Protein AF-A0A103XML5-F1 (afdb_monomer)

Solvent-accessible surface area (backbone atoms only — not comparable to full-atom values): 4852 Å² total; per-residue (Å²): 132,61,74,66,64,55,55,61,59,54,49,31,54,77,79,67,65,58,83,87,85,76,89,79,77,70,60,67,67,60,54,53,50,50,53,50,52,51,50,57,54,71,73,45,59,67,73,65,47,52,77,44,45,40,52,98,87,46,80,63,66,41,84,86,76,86,87,75,78,70,78,76,129

Secondary structure (DSSP, 8-state):
--HHHHHHHHTHHHHTS-----S-S--HHHHHHHHHHHHHHHTS-HHHHGGGB--SS---SB--S-S------

pLDDT: mean 86.25, std 13.89, range [54.25, 98.62]

Nearest PDB structures (foldseek):
  4ccl-assembly1_A  TM=3.650E-01  e=9.346E+00  Escherichia coli

Structure (mmCIF, N/CA/C/O backbone):
data_AF-A0A103XML5-F1
#
_entry.id   AF-A0A103XML5-F1
#
loop_
_atom_site.group_PDB
_atom_site.id
_atom_site.type_symbol
_atom_site.label_atom_id
_atom_site.label_alt_id
_atom_site.label_comp_id
_atom_site.label_asym_id
_atom_site.label_entity_id
_atom_site.label_seq_id
_atom_site.pdbx_PDB_ins_code
_atom_site.Cartn_x
_atom_site.Cartn_y
_atom_site.Cartn_z
_atom_site.occupancy
_atom_site.B_iso_or_equiv
_atom_site.auth_seq_id
_atom_site.auth_comp_id
_atom_site.auth_asym_id
_atom_site.auth_atom_id
_atom_site.pdbx_PDB_model_num
ATOM 1 N N . MET A 1 1 ? 19.986 -11.968 -19.065 1.00 57.56 1 MET A N 1
ATOM 2 C CA . MET A 1 1 ? 19.779 -10.519 -19.232 1.00 57.56 1 MET A CA 1
ATOM 3 C C . MET A 1 1 ? 21.159 -9.909 -19.309 1.00 57.56 1 MET A C 1
ATOM 5 O O . MET A 1 1 ? 21.960 -10.213 -18.426 1.00 57.56 1 MET A O 1
ATOM 9 N N . ALA A 1 2 ? 21.485 -9.220 -20.401 1.00 67.12 2 ALA A N 1
ATOM 10 C CA . ALA A 1 2 ? 22.795 -8.596 -20.525 1.00 67.12 2 ALA A CA 1
ATOM 11 C C . ALA A 1 2 ? 22.883 -7.433 -19.525 1.00 67.12 2 ALA A C 1
ATOM 13 O O . ALA A 1 2 ? 21.868 -6.844 -19.161 1.00 67.12 2 ALA A O 1
ATOM 14 N N . VAL A 1 3 ? 24.085 -7.123 -19.040 1.00 63.56 3 VAL A N 1
ATOM 15 C CA . VAL A 1 3 ? 24.298 -5.993 -18.115 1.00 63.56 3 VAL A CA 1
ATOM 16 C C . VAL A 1 3 ? 23.885 -4.672 -18.776 1.00 63.56 3 VAL A C 1
ATOM 18 O O . VAL A 1 3 ? 23.352 -3.794 -18.107 1.00 63.56 3 VAL A O 1
ATOM 21 N N . GLU A 1 4 ? 24.055 -4.574 -20.094 1.00 62.88 4 GLU A N 1
ATOM 22 C CA . GLU A 1 4 ? 23.662 -3.428 -20.920 1.00 62.88 4 GLU A CA 1
ATOM 23 C C . GLU A 1 4 ? 22.145 -3.162 -20.863 1.00 62.88 4 GLU A C 1
ATOM 25 O O . GLU A 1 4 ? 21.744 -2.020 -20.651 1.00 62.88 4 GLU A O 1
ATOM 30 N N . ASP A 1 5 ? 21.307 -4.209 -20.891 1.00 66.12 5 ASP A N 1
ATOM 31 C CA . ASP A 1 5 ? 19.841 -4.077 -20.799 1.00 66.12 5 ASP A CA 1
ATOM 32 C C . ASP A 1 5 ? 19.389 -3.440 -19.470 1.00 66.12 5 ASP A C 1
ATOM 34 O O . ASP A 1 5 ? 18.365 -2.760 -19.401 1.00 66.12 5 ASP A O 1
ATOM 38 N N . VAL A 1 6 ? 20.141 -3.673 -18.389 1.00 69.25 6 VAL A N 1
ATOM 39 C CA . VAL A 1 6 ? 19.845 -3.121 -17.057 1.00 69.25 6 VAL A CA 1
ATOM 40 C C . VAL A 1 6 ? 20.256 -1.655 -16.974 1.00 69.25 6 VAL A C 1
ATOM 42 O O . VAL A 1 6 ? 19.559 -0.858 -16.350 1.00 69.25 6 VAL A O 1
ATOM 45 N N . VAL A 1 7 ? 21.368 -1.283 -17.612 1.00 68.38 7 VAL A N 1
ATOM 46 C CA . 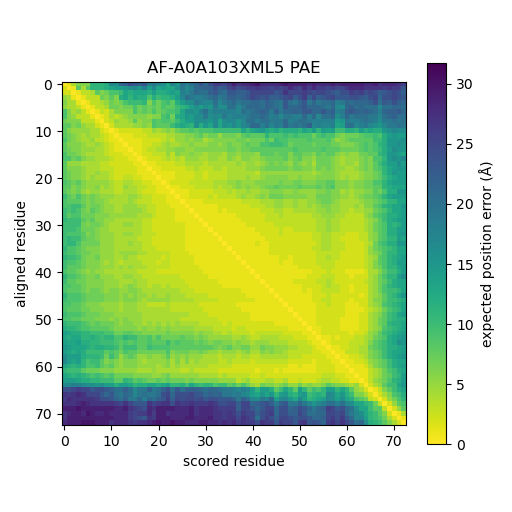VAL A 1 7 ? 21.855 0.103 -17.647 1.00 68.38 7 VAL A CA 1
ATOM 47 C C . VAL A 1 7 ? 20.863 1.003 -18.385 1.00 68.38 7 VAL A C 1
ATOM 49 O O . VAL A 1 7 ? 20.528 2.072 -17.873 1.00 68.38 7 VAL A O 1
ATOM 52 N N . ASP A 1 8 ? 20.305 0.534 -19.504 1.00 69.19 8 ASP A N 1
ATOM 53 C CA . ASP A 1 8 ? 19.289 1.285 -20.246 1.00 69.19 8 ASP A CA 1
ATOM 54 C C . ASP A 1 8 ? 17.996 1.482 -19.442 1.00 69.19 8 ASP A C 1
ATOM 56 O O . ASP A 1 8 ? 17.390 2.553 -19.474 1.00 69.19 8 ASP A O 1
ATOM 60 N N . GLN A 1 9 ? 17.597 0.497 -18.633 1.00 67.50 9 GLN A N 1
ATOM 61 C CA . GLN A 1 9 ? 16.443 0.634 -17.738 1.00 67.50 9 GLN A CA 1
ATOM 62 C C . GLN A 1 9 ? 16.681 1.659 -16.619 1.00 67.50 9 GLN A C 1
ATOM 64 O O . GLN A 1 9 ? 15.743 2.333 -16.192 1.00 67.50 9 GLN A O 1
ATOM 69 N N . VAL A 1 10 ? 17.928 1.832 -16.170 1.00 77.69 10 VAL A N 1
ATOM 70 C CA . VAL A 1 10 ? 18.289 2.820 -15.141 1.00 77.69 10 VAL A CA 1
ATOM 71 C C . VAL A 1 10 ? 18.246 4.257 -15.682 1.00 77.69 10 VAL A C 1
ATOM 73 O O . VAL A 1 10 ? 18.055 5.184 -14.892 1.00 77.69 10 VAL A O 1
ATOM 76 N N . HIS A 1 11 ? 18.301 4.487 -17.002 1.00 84.31 11 HIS A N 1
ATOM 77 C CA . HIS A 1 11 ? 18.055 5.824 -17.569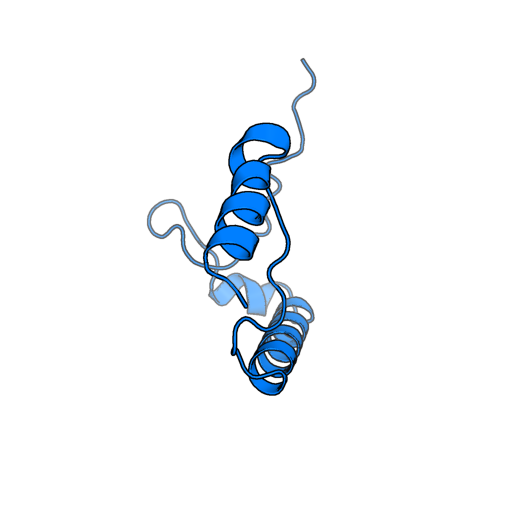 1.00 84.31 11 HIS A CA 1
ATOM 78 C C . HIS A 1 11 ? 16.671 6.381 -17.202 1.00 84.31 11 HIS A C 1
ATOM 80 O O . HIS A 1 11 ? 16.523 7.596 -17.045 1.00 84.31 11 HIS A O 1
ATOM 86 N N . ALA A 1 12 ? 15.695 5.511 -16.915 1.00 86.69 12 ALA A N 1
ATOM 87 C CA . ALA A 1 12 ? 14.392 5.921 -16.402 1.00 86.69 12 ALA A CA 1
ATOM 88 C C . ALA A 1 12 ? 14.475 6.740 -15.098 1.00 86.69 12 ALA A C 1
ATOM 90 O O . ALA A 1 12 ? 13.620 7.593 -14.862 1.00 86.69 12 ALA A O 1
ATOM 91 N N . CYS A 1 13 ? 15.522 6.563 -14.280 1.00 89.44 13 CYS A N 1
ATOM 92 C CA . CYS A 1 13 ? 15.772 7.401 -13.102 1.00 89.44 13 CYS A CA 1
ATOM 93 C C . CYS A 1 13 ? 15.922 8.884 -13.458 1.00 89.44 13 CYS A C 1
ATOM 95 O O . CYS A 1 13 ? 15.462 9.740 -12.709 1.00 89.44 13 CYS A O 1
ATOM 97 N N . LYS A 1 14 ? 16.579 9.188 -14.583 1.00 89.69 14 LYS A N 1
ATOM 98 C CA . LYS A 1 14 ? 16.818 10.561 -15.033 1.00 89.69 14 LYS A CA 1
ATOM 99 C C . LYS A 1 14 ? 15.591 11.138 -15.728 1.00 89.69 14 LYS A C 1
ATOM 101 O O . LYS A 1 14 ? 15.225 12.277 -15.462 1.00 89.69 14 LYS A O 1
ATOM 106 N N . ASP A 1 15 ? 14.994 10.359 -16.622 1.00 91.12 15 ASP A N 1
ATOM 107 C CA . ASP A 1 15 ? 13.976 10.877 -17.536 1.00 91.12 15 ASP A CA 1
ATOM 108 C C . ASP A 1 15 ? 12.577 10.895 -16.904 1.00 91.12 15 ASP A C 1
ATOM 110 O O . ASP A 1 15 ? 11.765 11.760 -17.227 1.00 91.12 15 ASP A O 1
ATOM 114 N N . TRP A 1 16 ? 12.305 9.968 -15.978 1.00 91.12 16 TRP A N 1
ATOM 115 C CA . TRP A 1 16 ? 10.979 9.773 -15.378 1.00 91.12 16 TRP A CA 1
ATOM 116 C C . TRP A 1 16 ? 10.979 9.821 -13.848 1.00 91.12 16 TRP A C 1
ATOM 118 O O . TRP A 1 16 ? 9.953 10.126 -13.246 1.00 91.12 16 TRP A O 1
ATOM 128 N N . GLY A 1 17 ? 12.102 9.489 -13.202 1.00 90.06 17 GLY A N 1
ATOM 129 C CA . GLY A 1 17 ? 12.212 9.418 -11.741 1.00 90.06 17 GLY A CA 1
ATOM 130 C C . GLY A 1 17 ? 11.557 8.184 -11.106 1.00 90.06 17 GLY A C 1
ATOM 131 O O . GLY A 1 17 ? 11.568 8.056 -9.883 1.00 90.06 17 GLY A O 1
ATOM 132 N N . PHE A 1 18 ? 10.999 7.265 -11.906 1.00 89.44 18 PHE A N 1
ATOM 133 C CA . PHE A 1 18 ? 10.408 6.010 -11.435 1.00 89.44 18 PHE A CA 1
ATOM 134 C C . PHE A 1 18 ? 10.373 4.948 -12.543 1.00 89.44 18 PHE A C 1
ATOM 136 O O . PHE A 1 18 ? 10.309 5.272 -13.726 1.00 89.44 18 PHE A O 1
ATOM 143 N N . PHE A 1 19 ? 10.382 3.670 -12.162 1.00 88.88 19 PHE A N 1
ATOM 144 C CA . PHE A 1 19 ? 10.259 2.530 -13.073 1.00 88.88 19 PHE A CA 1
ATOM 145 C C . PHE A 1 19 ? 9.710 1.305 -12.330 1.00 88.88 19 PHE A C 1
ATOM 147 O O . PHE A 1 19 ? 9.724 1.243 -11.101 1.00 88.88 19 PHE A O 1
ATOM 154 N N . GLN A 1 20 ? 9.211 0.321 -13.078 1.00 87.94 20 GLN A N 1
ATOM 155 C CA . GLN A 1 20 ? 8.747 -0.951 -12.524 1.00 87.94 20 GLN A CA 1
ATOM 156 C C . GLN A 1 20 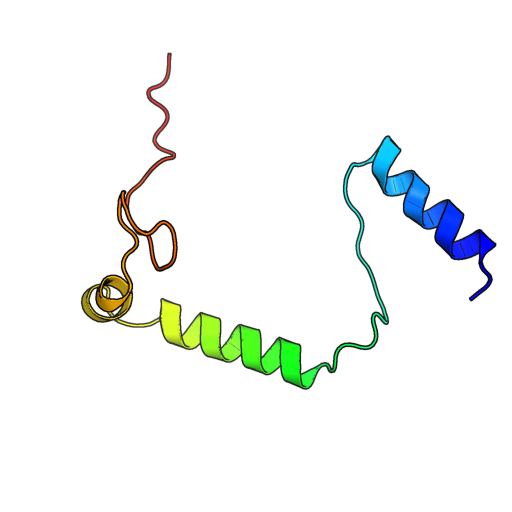? 9.832 -2.014 -12.680 1.00 87.94 20 GLN A C 1
ATOM 158 O O . GLN A 1 20 ? 10.418 -2.151 -13.752 1.00 87.94 20 GLN A O 1
ATOM 163 N N . VAL A 1 21 ? 10.060 -2.798 -11.629 1.00 87.56 21 VAL A N 1
ATOM 164 C CA . VAL A 1 21 ? 10.944 -3.966 -11.682 1.00 87.56 21 VAL A CA 1
ATOM 165 C C . VAL A 1 21 ? 10.083 -5.217 -11.795 1.00 87.56 21 VAL A C 1
ATOM 167 O O . VAL A 1 21 ? 9.219 -5.455 -10.954 1.00 87.56 21 VAL A O 1
ATOM 170 N N . PHE A 1 22 ? 10.339 -6.035 -12.811 1.00 88.00 22 PHE A N 1
ATOM 171 C CA . PHE A 1 22 ? 9.729 -7.355 -12.980 1.00 88.00 22 PHE A CA 1
ATOM 172 C C . PHE A 1 22 ? 10.770 -8.445 -12.717 1.00 88.00 22 PHE A C 1
ATOM 174 O O . PHE A 1 22 ? 11.968 -8.204 -12.839 1.00 88.00 22 PHE A O 1
ATOM 181 N N . ASN A 1 23 ? 10.325 -9.653 -12.353 1.00 89.19 23 ASN A N 1
ATOM 182 C CA . ASN A 1 23 ? 11.208 -10.794 -12.065 1.00 89.19 23 ASN A CA 1
ATOM 183 C C . ASN A 1 23 ? 12.281 -10.510 -10.992 1.00 89.19 23 ASN A C 1
ATOM 185 O O . ASN A 1 23 ? 13.359 -11.093 -11.013 1.00 89.19 23 ASN A O 1
ATOM 189 N N . HIS A 1 24 ? 11.970 -9.662 -10.008 1.00 90.12 24 HIS A N 1
ATOM 190 C CA . HIS A 1 24 ? 12.863 -9.285 -8.900 1.00 90.12 24 HIS A CA 1
ATOM 191 C C . HIS A 1 24 ? 13.148 -10.421 -7.892 1.00 90.12 24 HIS A C 1
ATOM 193 O O . HIS A 1 24 ? 13.744 -10.184 -6.846 1.00 90.12 24 HIS A O 1
ATOM 199 N N . GLY A 1 25 ? 12.685 -11.649 -8.151 1.00 93.06 25 GLY A N 1
ATOM 200 C CA . GLY A 1 25 ? 12.962 -12.832 -7.326 1.00 93.06 25 GLY A CA 1
ATOM 201 C C . GLY A 1 25 ? 12.213 -12.913 -5.990 1.00 93.06 25 GLY A C 1
ATOM 202 O O . GLY A 1 25 ? 12.361 -13.901 -5.277 1.00 93.06 25 GLY A O 1
ATOM 203 N N . VAL A 1 26 ? 11.380 -11.924 -5.643 1.00 94.38 26 VAL A N 1
ATOM 204 C CA . VAL A 1 26 ? 10.535 -12.015 -4.438 1.00 94.38 26 VAL A CA 1
ATOM 205 C C . VAL A 1 26 ? 9.365 -12.961 -4.730 1.00 94.38 26 VAL A C 1
ATOM 207 O O . VAL A 1 26 ? 8.665 -12.748 -5.724 1.00 94.38 26 VAL A O 1
ATOM 210 N N . PRO A 1 27 ? 9.115 -13.977 -3.881 1.00 96.75 27 PRO A N 1
ATOM 211 C CA . PRO A 1 27 ? 8.022 -14.919 -4.090 1.00 96.75 27 PRO A CA 1
ATOM 212 C C . PRO A 1 27 ? 6.654 -14.235 -4.170 1.00 96.75 27 PRO A C 1
ATOM 214 O O . PRO A 1 27 ? 6.347 -13.331 -3.388 1.00 96.75 27 PRO A O 1
ATOM 217 N N . LEU A 1 28 ? 5.804 -14.715 -5.081 1.0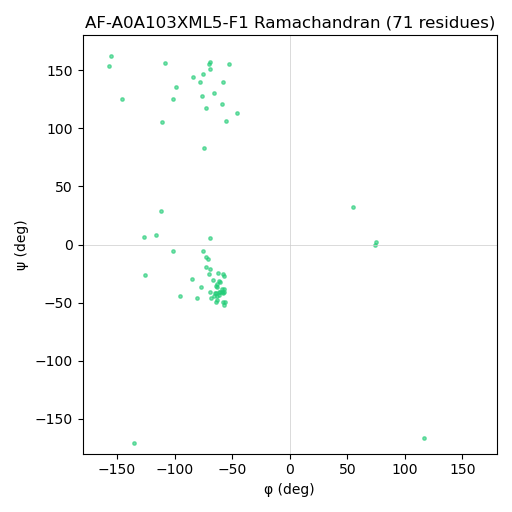0 95.25 28 LEU A N 1
ATOM 218 C CA . LEU A 1 28 ? 4.442 -14.205 -5.258 1.00 95.25 28 LEU A CA 1
ATOM 219 C C . LEU A 1 28 ? 3.612 -14.322 -3.970 1.00 95.25 28 LEU A C 1
ATOM 221 O O . LEU A 1 28 ? 2.940 -13.365 -3.587 1.00 95.25 28 LEU A O 1
ATOM 225 N N . GLU A 1 29 ? 3.736 -15.448 -3.267 1.00 97.50 29 GLU A N 1
ATOM 226 C CA . GLU A 1 29 ? 3.043 -15.715 -2.002 1.00 97.50 29 GLU A CA 1
ATOM 227 C C . GLU A 1 29 ? 3.344 -14.645 -0.938 1.00 97.50 29 GLU A C 1
ATOM 229 O O . GLU A 1 29 ? 2.446 -14.195 -0.225 1.00 97.50 29 GLU A O 1
ATOM 234 N N . SER A 1 30 ? 4.588 -14.154 -0.870 1.00 97.00 30 SER A N 1
ATOM 235 C CA . SER A 1 30 ? 4.972 -13.079 0.053 1.00 97.00 30 SER A CA 1
ATOM 236 C C . SER A 1 30 ? 4.195 -11.792 -0.225 1.00 97.00 30 SER A C 1
ATOM 238 O O . SER A 1 30 ? 3.700 -11.150 0.704 1.00 97.00 30 SER A O 1
ATOM 240 N N . ARG A 1 31 ? 4.048 -11.427 -1.506 1.00 95.50 31 ARG A N 1
ATOM 241 C CA . ARG A 1 31 ? 3.284 -10.246 -1.934 1.00 95.50 31 ARG A CA 1
ATOM 242 C C . ARG A 1 31 ? 1.797 -10.408 -1.620 1.00 95.50 31 ARG A C 1
ATOM 244 O O . ARG A 1 31 ? 1.174 -9.481 -1.111 1.00 95.50 31 ARG A O 1
ATOM 251 N N . GLU A 1 32 ? 1.228 -11.576 -1.894 1.00 98.00 32 GLU A N 1
ATOM 252 C CA . GLU A 1 32 ? -0.187 -11.864 -1.633 1.00 98.00 32 GLU A CA 1
ATOM 253 C C . GLU A 1 32 ? -0.507 -11.855 -0.138 1.00 98.00 32 GLU A C 1
ATOM 255 O O . GLU A 1 32 ? -1.504 -11.260 0.287 1.00 98.00 32 GLU A O 1
ATOM 260 N N . ARG A 1 33 ? 0.372 -12.437 0.684 1.00 98.38 33 ARG A N 1
ATOM 261 C CA . ARG A 1 33 ? 0.256 -12.400 2.142 1.00 98.38 33 ARG A CA 1
ATOM 262 C C . ARG A 1 33 ? 0.348 -10.973 2.674 1.00 98.38 33 ARG A C 1
ATOM 264 O O . ARG A 1 33 ? -0.470 -10.605 3.517 1.00 98.38 33 ARG A O 1
ATOM 271 N N . LEU A 1 34 ? 1.293 -10.170 2.175 1.00 97.88 34 LEU A N 1
ATOM 272 C CA . LEU A 1 34 ? 1.425 -8.759 2.548 1.00 97.88 34 LEU A CA 1
ATOM 273 C C . LEU A 1 34 ? 0.125 -7.996 2.267 1.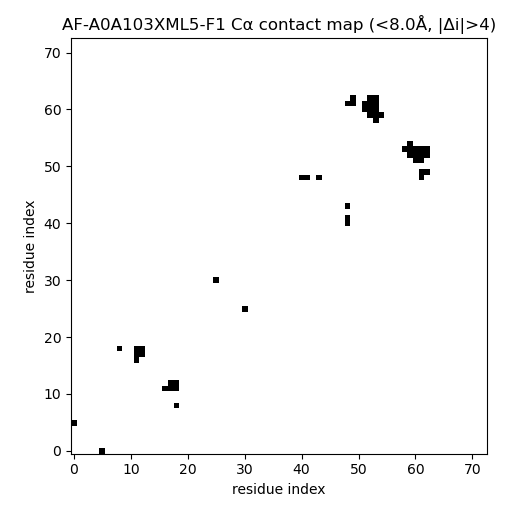00 97.88 34 LEU A C 1
ATOM 275 O O . LEU A 1 34 ? -0.424 -7.373 3.174 1.00 97.88 34 LEU A O 1
ATOM 279 N N . MET A 1 35 ? -0.404 -8.107 1.045 1.00 98.06 35 MET A N 1
ATOM 280 C CA . MET A 1 35 ? -1.655 -7.448 0.657 1.00 98.06 35 MET A CA 1
ATOM 281 C C . MET A 1 35 ? -2.846 -7.928 1.493 1.00 98.06 35 MET A C 1
ATOM 283 O O . MET A 1 35 ? -3.668 -7.123 1.926 1.00 98.06 35 MET A O 1
ATOM 287 N N . THR A 1 36 ? -2.920 -9.231 1.771 1.00 98.56 36 THR A N 1
ATOM 288 C CA . THR A 1 36 ? -3.987 -9.822 2.587 1.00 98.56 36 THR A CA 1
ATOM 289 C C . THR A 1 36 ? -3.966 -9.287 4.016 1.00 98.56 36 THR A C 1
ATOM 291 O O . THR A 1 36 ? -5.007 -8.902 4.546 1.00 98.56 36 THR A O 1
ATOM 294 N N . VAL A 1 37 ? -2.795 -9.250 4.658 1.00 98.31 37 VAL A N 1
ATOM 295 C CA . VAL A 1 37 ? -2.660 -8.753 6.036 1.00 98.31 37 VAL A CA 1
ATOM 296 C C . VAL A 1 37 ? -2.897 -7.246 6.099 1.00 98.31 37 VAL A C 1
ATOM 298 O O . VAL A 1 37 ? -3.613 -6.799 6.993 1.00 98.31 37 VAL A O 1
ATOM 301 N N . ALA A 1 38 ? -2.385 -6.478 5.132 1.00 98.12 38 ALA A N 1
ATOM 302 C CA . ALA A 1 38 ? -2.648 -5.045 5.040 1.00 98.12 38 ALA A CA 1
ATOM 303 C C . ALA A 1 38 ? -4.154 -4.769 4.933 1.00 98.12 38 ALA A C 1
ATOM 305 O O . ALA A 1 38 ? -4.698 -4.012 5.735 1.00 98.12 38 ALA A O 1
ATOM 306 N N . LYS A 1 39 ? -4.856 -5.453 4.018 1.00 98.44 39 LYS A N 1
ATOM 307 C CA . LYS A 1 39 ? -6.313 -5.337 3.890 1.00 98.44 39 LYS A CA 1
ATOM 308 C C . LYS A 1 39 ? -7.027 -5.658 5.205 1.00 98.44 39 LYS A C 1
ATOM 310 O O . LYS A 1 39 ? -7.845 -4.864 5.657 1.00 98.44 39 LYS A O 1
ATOM 315 N N . ARG A 1 40 ? -6.685 -6.785 5.840 1.00 98.62 40 ARG A N 1
ATOM 316 C CA . ARG A 1 40 ? -7.281 -7.189 7.124 1.00 98.62 40 ARG A CA 1
ATOM 317 C C . ARG A 1 40 ? -7.093 -6.134 8.208 1.00 98.62 40 ARG A C 1
ATOM 319 O O . ARG A 1 40 ? -8.030 -5.908 8.956 1.00 98.62 40 ARG A O 1
ATOM 326 N N . PHE A 1 41 ? -5.922 -5.504 8.291 1.00 98.19 41 PHE A N 1
ATOM 327 C CA . PHE A 1 41 ? -5.668 -4.421 9.241 1.00 98.19 41 PHE A CA 1
ATOM 328 C C . PHE A 1 41 ? -6.544 -3.195 8.953 1.00 98.19 41 PHE A C 1
ATOM 330 O O . PHE A 1 41 ? -7.214 -2.695 9.850 1.00 98.19 41 PHE A O 1
ATOM 337 N N . PHE A 1 42 ? -6.595 -2.724 7.703 1.00 97.06 42 PHE A N 1
ATOM 338 C CA . PHE A 1 42 ? -7.354 -1.512 7.371 1.00 97.06 42 PHE A CA 1
ATOM 339 C C . PHE A 1 42 ? -8.880 -1.691 7.453 1.00 97.06 42 PHE A C 1
ATOM 341 O O . PHE A 1 42 ? -9.572 -0.707 7.737 1.00 97.06 42 PHE A O 1
ATOM 348 N N . ASP A 1 43 ? -9.375 -2.924 7.293 1.00 98.06 43 ASP A N 1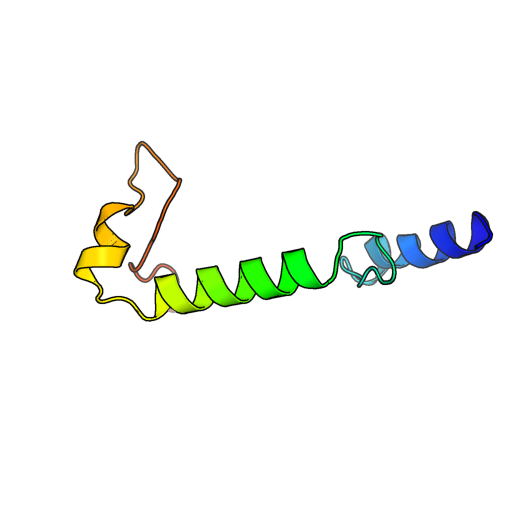
ATOM 349 C CA . ASP A 1 43 ? -10.780 -3.312 7.489 1.00 98.06 43 ASP A CA 1
ATOM 350 C C . ASP A 1 43 ? -11.202 -3.356 8.981 1.00 98.06 43 ASP A C 1
ATOM 352 O O . ASP A 1 43 ? -12.391 -3.479 9.276 1.00 98.06 43 ASP A O 1
ATOM 356 N N . GLN A 1 44 ? -10.269 -3.262 9.940 1.00 98.38 44 GLN A N 1
ATOM 357 C CA . GLN A 1 44 ? -10.600 -3.229 11.372 1.00 98.38 44 GLN A CA 1
ATOM 358 C C . GLN A 1 44 ? -11.298 -1.918 11.790 1.00 98.38 44 GLN A C 1
ATOM 360 O O . GLN A 1 44 ? -11.099 -0.873 11.153 1.00 98.38 44 GLN A O 1
ATOM 365 N N . PRO A 1 45 ? -12.056 -1.935 12.911 1.00 98.19 45 PRO A N 1
ATOM 366 C CA . PRO A 1 45 ? -12.562 -0.722 13.550 1.00 98.19 45 PRO A CA 1
ATOM 367 C C . PRO A 1 45 ? -11.457 0.297 13.838 1.00 98.19 45 PRO A C 1
ATOM 369 O O . PRO A 1 45 ? -10.282 -0.047 13.999 1.00 98.19 45 PRO A O 1
ATOM 372 N N . MET A 1 46 ? -11.834 1.572 13.924 1.00 96.38 46 MET A N 1
ATOM 373 C CA . MET A 1 46 ? -10.865 2.652 14.104 1.00 96.38 46 MET A CA 1
ATOM 374 C C . MET A 1 46 ? -10.109 2.528 15.432 1.00 96.38 46 MET A C 1
ATOM 376 O O . MET A 1 46 ? -8.909 2.782 15.486 1.00 96.38 46 MET A O 1
ATOM 380 N N . GLU A 1 47 ? -10.792 2.085 16.485 1.00 97.31 47 GLU A N 1
ATOM 381 C CA . GLU A 1 47 ? -10.234 1.856 17.816 1.00 97.31 47 GLU A CA 1
ATOM 382 C C . GLU A 1 47 ? -9.083 0.846 1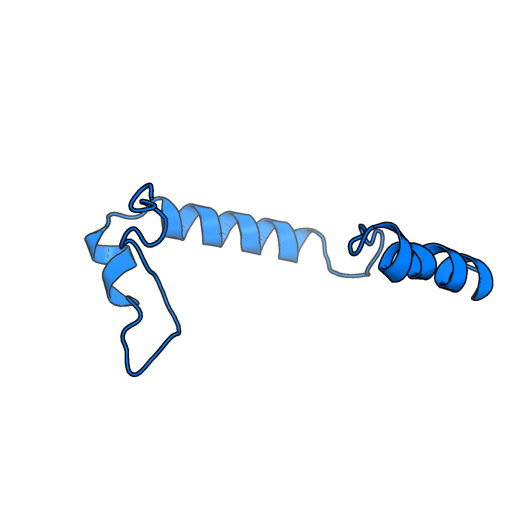7.783 1.00 97.31 47 GLU A C 1
ATOM 384 O O . GLU A 1 47 ? -8.061 1.061 18.430 1.00 97.31 47 GLU A O 1
ATOM 389 N N . GLU A 1 48 ? -9.215 -0.222 16.991 1.00 98.19 48 GLU A N 1
ATOM 390 C CA . GLU A 1 48 ? -8.176 -1.245 16.841 1.00 98.19 48 GLU A CA 1
ATOM 391 C C . GLU A 1 48 ? -6.953 -0.692 16.108 1.00 98.19 48 GLU A C 1
ATOM 393 O O . GLU A 1 48 ? -5.827 -0.842 16.582 1.00 98.19 48 GLU A O 1
ATOM 398 N N . LYS A 1 49 ? -7.164 0.036 15.004 1.00 97.25 49 LYS A N 1
A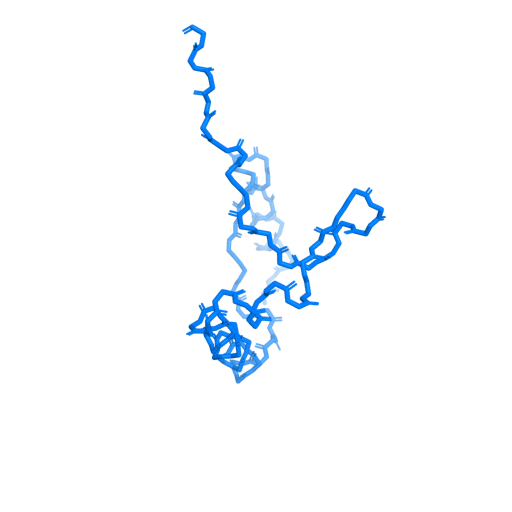TOM 399 C CA . LYS A 1 49 ? -6.069 0.660 14.244 1.00 97.25 49 LYS A CA 1
ATOM 400 C C . LYS A 1 49 ? -5.328 1.715 15.070 1.00 97.25 49 LYS A C 1
ATOM 402 O O . LYS A 1 49 ? -4.110 1.840 14.968 1.00 97.25 49 LYS A O 1
ATOM 407 N N . ARG A 1 50 ? -6.040 2.438 15.941 1.00 95.88 50 ARG A N 1
ATOM 408 C CA . ARG A 1 50 ? -5.469 3.461 16.833 1.00 95.88 50 ARG A CA 1
ATOM 409 C C . ARG A 1 50 ? -4.611 2.906 17.972 1.00 95.88 50 ARG A C 1
ATOM 411 O O . ARG A 1 50 ? -3.872 3.683 18.568 1.00 95.88 50 ARG A O 1
ATOM 418 N N . LYS A 1 51 ? -4.633 1.597 18.252 1.00 96.56 51 LYS A N 1
ATOM 419 C CA . LYS A 1 51 ? -3.723 0.981 19.242 1.00 96.56 51 LYS A CA 1
ATOM 420 C C . LYS A 1 51 ? -2.249 1.104 18.857 1.00 96.56 51 LYS A C 1
ATOM 422 O O . LYS A 1 51 ? -1.395 1.071 19.731 1.00 96.56 51 LYS A O 1
ATOM 427 N N . VAL A 1 52 ? -1.967 1.245 17.562 1.00 96.12 52 VAL A N 1
ATOM 428 C CA . VAL A 1 52 ? -0.621 1.461 17.012 1.00 96.12 52 VAL A CA 1
ATOM 429 C C . VAL A 1 52 ? -0.488 2.863 16.419 1.00 96.12 52 VAL A C 1
ATOM 431 O O . VAL A 1 52 ? 0.210 3.047 15.430 1.00 96.12 52 VAL A O 1
ATOM 434 N N . ARG A 1 53 ? -1.231 3.848 16.936 1.00 94.50 53 ARG A N 1
ATOM 435 C CA . ARG A 1 53 ? -1.195 5.218 16.417 1.00 94.50 53 ARG A CA 1
ATOM 436 C C . ARG A 1 53 ? 0.179 5.840 16.666 1.00 94.50 53 ARG A C 1
ATOM 438 O O . ARG A 1 53 ? 0.652 5.815 17.795 1.00 94.50 53 ARG A O 1
ATOM 445 N N . ARG A 1 54 ? 0.765 6.429 15.623 1.00 93.94 54 ARG A N 1
ATOM 446 C CA . ARG A 1 54 ? 2.006 7.206 15.736 1.00 93.94 54 ARG A CA 1
ATOM 447 C C . ARG A 1 54 ? 1.778 8.519 16.488 1.00 93.94 54 ARG A C 1
ATOM 449 O O . ARG A 1 54 ? 0.670 9.065 16.442 1.00 93.94 54 ARG A O 1
ATOM 456 N N . ASP A 1 55 ? 2.824 9.069 17.088 1.00 89.06 55 ASP A N 1
ATOM 457 C CA . ASP A 1 55 ? 2.804 10.376 17.749 1.00 89.06 55 ASP A CA 1
ATOM 458 C C . ASP A 1 55 ? 4.036 11.231 17.385 1.00 89.06 55 ASP A C 1
ATOM 460 O O . ASP A 1 55 ? 4.754 10.938 16.429 1.00 89.06 55 ASP A O 1
ATOM 464 N N . GLU A 1 56 ? 4.218 12.366 18.065 1.00 88.69 56 GLU A N 1
ATOM 465 C CA . GLU A 1 56 ? 5.336 13.288 17.803 1.00 88.69 56 GLU A CA 1
ATOM 466 C C . GLU A 1 56 ? 6.698 12.712 18.213 1.00 88.69 56 GLU A C 1
ATOM 468 O O . GLU A 1 56 ? 7.732 13.172 17.730 1.00 88.69 56 GLU A O 1
ATOM 473 N N . VAL A 1 57 ? 6.705 11.719 19.102 1.00 91.94 57 VAL A N 1
ATOM 474 C CA . VAL A 1 57 ? 7.907 11.080 19.637 1.00 91.94 57 VAL A CA 1
ATOM 475 C C . VAL A 1 57 ? 8.231 9.816 18.840 1.00 91.94 57 VAL A C 1
ATOM 477 O O . VAL A 1 57 ? 9.389 9.615 18.474 1.00 91.94 57 VAL A O 1
ATOM 480 N N . ASP A 1 58 ? 7.224 8.992 18.535 1.00 90.75 58 ASP A N 1
ATOM 481 C CA . ASP A 1 58 ? 7.342 7.808 17.684 1.00 90.75 58 ASP A CA 1
ATOM 482 C C . ASP A 1 58 ? 6.594 8.000 16.351 1.00 90.75 58 ASP A C 1
ATOM 484 O O . ASP A 1 58 ? 5.362 7.908 16.299 1.00 90.75 58 ASP A O 1
ATOM 488 N N . PRO A 1 59 ? 7.316 8.225 15.236 1.00 90.94 59 PRO A N 1
ATOM 489 C CA . 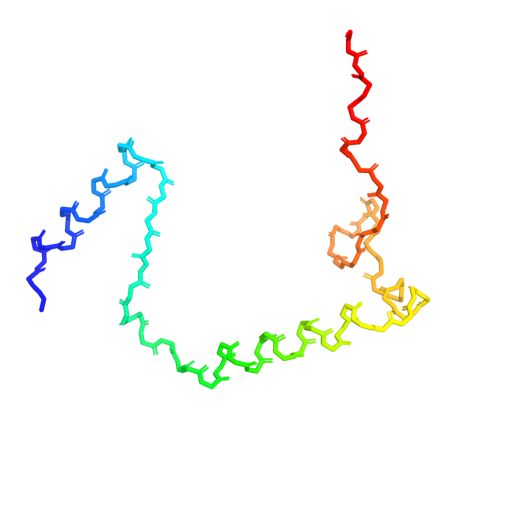PRO A 1 59 ? 6.703 8.437 13.930 1.00 90.94 59 PRO A CA 1
ATOM 490 C C . PRO A 1 59 ? 6.170 7.146 13.285 1.00 90.94 59 PRO A C 1
ATOM 492 O O . PRO A 1 59 ? 5.576 7.214 12.200 1.00 90.94 59 PRO A O 1
ATOM 495 N N . GLN A 1 60 ? 6.395 5.973 13.887 1.00 94.25 60 GLN A N 1
ATOM 496 C CA . GLN A 1 60 ? 5.938 4.689 13.361 1.00 94.25 60 GLN A CA 1
ATOM 497 C C . GLN A 1 60 ? 4.493 4.390 13.767 1.00 94.25 60 GLN A C 1
ATOM 499 O O . GLN A 1 60 ? 4.063 4.682 14.876 1.00 94.25 60 GLN A O 1
ATOM 504 N N . GLY A 1 61 ? 3.740 3.753 12.865 1.00 94.50 61 GLY A N 1
ATOM 505 C CA . GLY A 1 61 ? 2.388 3.274 13.148 1.00 94.50 61 GLY A CA 1
ATOM 506 C C . GLY A 1 61 ? 1.287 3.927 12.313 1.00 94.50 61 GLY A C 1
ATOM 507 O O . GLY A 1 61 ? 1.533 4.552 11.280 1.00 94.50 61 GLY A O 1
ATOM 508 N N . TYR A 1 62 ? 0.042 3.719 12.738 1.00 95.44 62 TYR A N 1
ATOM 509 C CA . TYR A 1 62 ? -1.161 4.178 12.051 1.00 95.44 62 TYR A CA 1
ATOM 510 C C . TYR A 1 62 ? -1.386 5.679 12.237 1.00 95.44 62 TYR A C 1
ATOM 512 O O . TYR A 1 62 ? -1.094 6.252 13.287 1.00 95.44 62 TYR A O 1
ATOM 520 N N . PHE A 1 63 ? -1.942 6.318 11.214 1.00 91.88 63 PHE A N 1
ATOM 521 C CA . PHE A 1 63 ? -2.255 7.736 11.234 1.00 91.88 63 PHE A CA 1
ATOM 522 C C . PHE A 1 63 ? -3.518 7.999 10.426 1.00 91.88 63 PHE A C 1
ATOM 524 O O . PHE A 1 63 ? -3.607 7.628 9.259 1.00 91.88 63 PHE A O 1
ATOM 531 N N . ASP A 1 64 ? -4.484 8.637 11.067 1.00 89.81 64 ASP A N 1
ATOM 532 C CA . ASP A 1 64 ? -5.814 8.927 10.535 1.00 89.81 64 ASP A CA 1
ATOM 533 C C . ASP A 1 64 ? -6.181 10.411 10.627 1.00 89.81 64 ASP A C 1
ATOM 535 O O . ASP A 1 64 ? -7.307 10.786 10.308 1.00 89.81 64 ASP A O 1
ATOM 539 N N . ASN A 1 65 ? -5.241 11.263 11.038 1.00 84.75 65 ASN A N 1
ATOM 540 C CA . ASN A 1 65 ? -5.434 12.704 10.975 1.00 84.75 65 ASN A CA 1
ATOM 541 C C . ASN A 1 65 ? -5.223 13.189 9.528 1.00 84.75 65 ASN A C 1
ATOM 543 O O . ASN A 1 65 ? -4.306 12.752 8.832 1.00 84.75 65 ASN A O 1
ATOM 547 N N . GLU A 1 66 ? -6.048 14.126 9.074 1.00 68.12 66 GLU A N 1
ATOM 548 C CA . GLU A 1 66 ? -5.886 14.782 7.775 1.00 68.12 66 GLU A CA 1
ATOM 549 C C . GLU A 1 66 ? -4.702 15.761 7.803 1.00 68.12 66 GLU A C 1
ATOM 551 O O . GLU A 1 66 ? -4.725 16.748 8.531 1.00 68.12 66 GLU A O 1
ATOM 556 N N . LEU A 1 67 ? -3.674 15.508 6.984 1.00 61.91 67 LEU A N 1
ATOM 557 C CA . LEU A 1 67 ? -2.578 16.458 6.716 1.00 61.91 67 LEU A CA 1
ATOM 558 C C . LEU A 1 67 ? -2.743 17.190 5.374 1.00 61.91 67 LEU A C 1
ATOM 560 O O . LEU A 1 67 ? -1.939 18.053 5.044 1.00 61.91 67 LEU A O 1
ATOM 564 N N . THR A 1 68 ? -3.754 16.825 4.580 1.00 54.25 68 THR A N 1
ATOM 565 C CA . THR A 1 68 ? -3.880 17.234 3.170 1.00 54.25 68 THR A CA 1
ATOM 566 C C . THR A 1 68 ? -5.093 18.112 2.878 1.00 54.25 68 THR A C 1
ATOM 568 O O . THR A 1 68 ? -5.348 18.419 1.714 1.00 54.25 68 THR A O 1
ATOM 571 N N . ASN A 1 69 ? -5.823 18.569 3.901 1.00 58.22 69 ASN A N 1
ATOM 572 C CA . ASN A 1 69 ? -6.715 19.712 3.726 1.00 58.22 69 ASN A CA 1
ATOM 573 C C . ASN A 1 69 ? -5.852 20.968 3.648 1.00 58.22 69 ASN A C 1
ATOM 575 O O . ASN A 1 69 ? -5.606 21.652 4.637 1.00 58.22 69 ASN A O 1
ATOM 579 N N . ASN A 1 70 ? -5.354 21.208 2.438 1.00 54.38 70 ASN A N 1
ATOM 580 C CA . ASN A 1 70 ? -4.741 22.452 2.020 1.00 54.38 70 ASN A CA 1
ATOM 581 C C . ASN A 1 70 ? -5.632 23.604 2.500 1.00 54.38 70 ASN A C 1
ATOM 583 O O . ASN A 1 70 ? -6.752 23.770 2.006 1.00 54.38 70 ASN A O 1
ATOM 587 N N . VAL A 1 71 ? -5.136 24.406 3.445 1.00 57.47 71 VAL A N 1
ATOM 588 C CA . VAL A 1 71 ? -5.548 25.806 3.515 1.00 57.47 71 VAL A CA 1
ATOM 589 C C . VAL A 1 71 ? -5.228 26.337 2.122 1.00 57.47 71 VAL A C 1
ATOM 591 O O . VAL A 1 71 ? -4.065 26.381 1.731 1.00 57.47 71 VAL A O 1
ATOM 594 N N . LYS A 1 72 ? -6.263 26.555 1.306 1.00 56.28 72 LYS A N 1
ATOM 595 C CA . LYS A 1 72 ? -6.094 27.258 0.039 1.00 56.28 72 LYS A CA 1
ATOM 596 C C . LYS A 1 72 ? -5.529 28.631 0.403 1.00 56.28 72 LYS A C 1
ATOM 598 O O . LYS A 1 72 ? -6.176 29.324 1.188 1.00 56.28 72 LYS A O 1
ATOM 603 N N . ASP A 1 73 ? -4.350 28.966 -0.116 1.00 61.31 73 ASP A N 1
ATOM 604 C CA . ASP A 1 73 ? -3.954 30.371 -0.267 1.00 61.31 73 ASP A CA 1
ATOM 605 C C . ASP A 1 73 ? -5.004 31.121 -1.108 1.00 61.31 73 ASP A C 1
ATOM 607 O O . ASP A 1 73 ? -5.604 30.491 -2.020 1.00 61.31 73 ASP A O 1
#

Organism: Cynara cardunculus var. scolymus (NCBI:txid59895)

Mean predicted aligned error: 8.25 Å

Radius of gyration: 19.31 Å; Cα contacts (8 Å, |Δi|>4): 26; chains: 1; bounding box: 37×46×41 Å

Sequence (73 aa):
MAVEDVVDQVHACKDWGFFQVFNHGVPLESRERLMTVAKRFFDQPMEEKRKVRRDEVDPQGYFDNELTNNVKD

InterPro domains:
  IPR026992 Non-haem dioxygenase, N-terminal domain [PF14226] (10-69)
  IPR027443 Isopenicillin N synthase-like superfamily [G3DSA:2.60.120.330] (3-73)

Foldseek 3Di:
DDPVVVVVQCCCCVPPVDDDDDPPVDDPVVVVVVVVVVVVQVPDDPVSQCVQEADPVGNDGDDDDDPPPDPDD